Protein AF-A0A2W2LPQ2-F1 (afdb_monomer)

Nearest PDB structures (foldseek):
  3m20-assembly1_B-2  TM=4.500E-01  e=1.302E+00  Archaeoglobus fulgidus DSM 4304
  3m21-assembly1_F  TM=4.434E-01  e=2.385E+00  Helicobacter pylori 26695
  4gwr-assembly1_A  TM=4.351E-01  e=9.154E+00  Homo sapiens
  4wny-assembly1_A-2  TM=2.673E-01  e=4.998E+00  Burkholderia pseudomallei 1710b

Mean predicted aligned error: 16.64 Å

Structure (mmCIF, N/CA/C/O backbone):
data_AF-A0A2W2LPQ2-F1
#
_entry.id   AF-A0A2W2LPQ2-F1
#
loop_
_atom_site.group_PDB
_atom_site.id
_atom_site.type_symbol
_atom_site.label_atom_id
_atom_site.label_alt_id
_atom_site.label_comp_id
_atom_site.label_asym_id
_atom_site.label_entity_id
_atom_site.label_seq_id
_atom_site.pdbx_PDB_ins_code
_atom_site.Cartn_x
_atom_site.Cartn_y
_atom_site.Cartn_z
_atom_site.occupancy
_atom_site.B_iso_or_equiv
_atom_site.auth_seq_id
_atom_site.auth_comp_id
_atom_site.auth_asym_id
_atom_site.auth_atom_id
_atom_site.pdbx_PDB_model_num
ATOM 1 N N . MET A 1 1 ? -81.475 18.068 80.783 1.00 44.41 1 MET A N 1
ATOM 2 C CA . MET A 1 1 ? -81.611 17.436 79.451 1.00 44.41 1 MET A CA 1
ATOM 3 C C . MET A 1 1 ? -80.525 18.007 78.548 1.00 44.41 1 MET A C 1
ATOM 5 O O . MET A 1 1 ? -80.359 19.215 78.566 1.00 44.41 1 MET A O 1
ATOM 9 N N . LYS A 1 2 ? -79.849 17.147 77.772 1.00 40.25 2 LYS A N 1
ATOM 10 C CA . LYS A 1 2 ? -78.848 17.419 76.712 1.00 40.25 2 LYS A CA 1
ATOM 11 C C . LYS A 1 2 ? -77.386 17.713 77.108 1.00 40.25 2 LYS A C 1
ATOM 13 O O . LYS A 1 2 ? -76.983 18.809 77.462 1.00 40.25 2 LYS A O 1
ATOM 18 N N . THR A 1 3 ? -76.623 16.643 76.917 1.00 46.44 3 THR A N 1
ATOM 19 C CA . THR A 1 3 ? -75.190 16.455 76.660 1.00 46.44 3 THR A CA 1
ATOM 20 C C . THR A 1 3 ? -74.586 17.334 75.555 1.00 46.44 3 THR A C 1
ATOM 22 O O . THR A 1 3 ? -75.250 17.570 74.544 1.00 46.44 3 THR A O 1
ATOM 25 N N . ARG A 1 4 ? -73.264 17.567 75.617 1.00 50.34 4 ARG A N 1
ATOM 26 C CA . ARG A 1 4 ? -72.370 17.300 74.469 1.00 50.34 4 ARG A CA 1
ATOM 27 C C . ARG A 1 4 ? -70.922 17.003 74.921 1.00 50.34 4 ARG A C 1
ATOM 29 O O . ARG A 1 4 ? -70.368 17.808 75.663 1.00 50.34 4 ARG A O 1
ATOM 36 N N . PRO A 1 5 ? -70.317 15.881 74.489 1.00 57.66 5 PRO A N 1
ATOM 37 C CA . PRO A 1 5 ? -68.921 15.536 74.749 1.00 57.66 5 PRO A CA 1
ATOM 38 C C . PRO A 1 5 ? -68.015 15.805 73.531 1.00 57.66 5 PRO A C 1
ATOM 40 O O . PRO A 1 5 ? -68.491 15.868 72.398 1.00 57.66 5 PRO A O 1
ATOM 43 N N . GLY A 1 6 ? -66.703 15.838 73.783 1.00 42.56 6 GLY A N 1
ATOM 44 C CA . GLY A 1 6 ? -65.689 15.321 72.855 1.00 42.56 6 GLY A CA 1
ATOM 45 C C . GLY A 1 6 ? -64.887 16.351 72.058 1.00 42.56 6 GLY A C 1
ATOM 46 O O . GLY A 1 6 ? -65.299 16.767 70.979 1.00 42.56 6 GLY A O 1
ATOM 47 N N . SER A 1 7 ? -63.683 16.665 72.540 1.00 59.38 7 SER A N 1
ATOM 48 C CA . SER A 1 7 ? -62.592 17.186 71.705 1.00 59.38 7 SER A CA 1
ATOM 49 C C . SER A 1 7 ? -62.002 16.048 70.855 1.00 59.38 7 SER A C 1
ATOM 51 O O . SER A 1 7 ? -61.766 14.968 71.403 1.00 59.38 7 SER A O 1
ATOM 53 N N . PRO A 1 8 ? -61.724 16.244 69.555 1.00 62.31 8 PRO A N 1
ATOM 54 C CA . PRO A 1 8 ? -61.054 15.237 68.741 1.00 62.31 8 PRO A CA 1
ATOM 55 C C . PRO A 1 8 ? -59.523 15.267 68.944 1.00 62.31 8 PRO A C 1
ATOM 57 O O . PRO A 1 8 ? -58.941 16.344 69.110 1.00 62.31 8 PRO A O 1
ATOM 60 N N . PRO A 1 9 ? -58.838 14.109 68.910 1.00 57.00 9 PRO A N 1
ATOM 61 C CA . PRO A 1 9 ? -57.384 14.054 68.892 1.00 57.00 9 PRO A CA 1
ATOM 62 C C . PRO A 1 9 ? -56.842 14.474 67.521 1.00 57.00 9 PRO A C 1
ATOM 64 O O . PRO A 1 9 ? -57.433 14.201 66.476 1.00 57.00 9 PRO A O 1
ATOM 67 N N . HIS A 1 10 ? -55.693 15.146 67.543 1.00 55.59 10 HIS A N 1
ATOM 68 C CA . HIS A 1 10 ? -54.975 15.586 66.355 1.00 55.59 10 HIS A CA 1
ATOM 69 C C . HIS A 1 10 ? -54.602 14.378 65.490 1.00 55.59 10 HIS A C 1
ATOM 71 O O . HIS A 1 10 ? -53.857 13.493 65.915 1.00 55.59 10 HIS A O 1
ATOM 77 N N . GLY A 1 11 ? -55.125 14.355 64.264 1.00 49.72 11 GLY A N 1
ATOM 78 C CA . GLY A 1 11 ? -54.734 13.402 63.239 1.00 49.72 11 GLY A CA 1
ATOM 79 C C . GLY A 1 11 ? -53.257 13.580 62.917 1.00 49.72 11 GLY A C 1
ATOM 80 O O . GLY A 1 11 ? -52.850 14.575 62.320 1.00 49.72 11 GLY A O 1
ATOM 81 N N . LYS A 1 12 ? -52.448 12.606 63.329 1.00 55.16 12 LYS A N 1
ATOM 82 C CA . LYS A 1 12 ? -51.074 12.437 62.869 1.00 55.16 12 LYS A CA 1
ATOM 83 C C . LYS A 1 12 ? -51.129 12.279 61.348 1.00 55.16 12 LYS A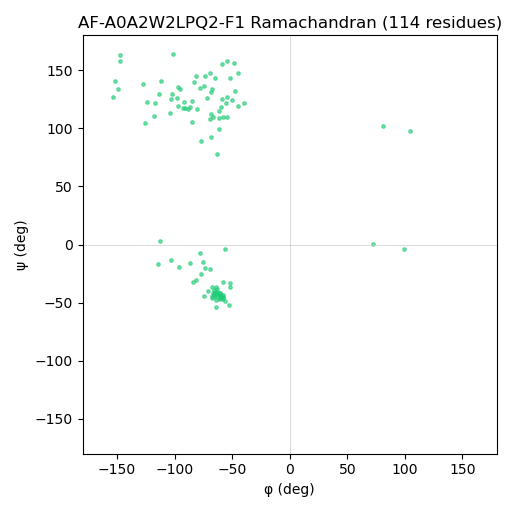 C 1
ATOM 85 O O . LYS A 1 12 ? -51.649 11.278 60.858 1.00 55.16 12 LYS A O 1
ATOM 90 N N . GLY A 1 13 ? -50.655 13.288 60.618 1.00 50.44 13 GLY A N 1
ATOM 91 C CA . GLY A 1 13 ? -50.547 13.229 59.162 1.00 50.44 13 GLY A CA 1
ATOM 92 C C . GLY A 1 13 ? -49.801 11.957 58.737 1.00 50.44 13 GLY A C 1
ATOM 93 O O . GLY A 1 13 ? -48.888 11.525 59.453 1.00 50.44 13 GLY A O 1
ATOM 94 N N . PRO A 1 14 ? -50.195 11.316 57.624 1.00 53.94 14 PRO A N 1
ATOM 95 C CA . PRO A 1 14 ? -49.542 10.100 57.170 1.00 53.94 14 PRO A CA 1
ATOM 96 C C . PRO A 1 14 ? -48.060 10.404 56.937 1.00 53.94 14 PRO A C 1
ATOM 98 O O . PRO A 1 14 ? -47.713 11.355 56.235 1.00 53.94 14 PRO A O 1
ATOM 101 N N . GLY A 1 15 ? -47.189 9.621 57.580 1.00 56.38 15 GLY A N 1
ATOM 102 C CA . GLY A 1 15 ? -45.746 9.716 57.387 1.00 56.38 15 GLY A CA 1
ATOM 103 C C . GLY A 1 15 ? -45.377 9.585 55.905 1.00 56.38 15 GLY A C 1
ATOM 104 O O . GLY A 1 15 ? -46.169 9.045 55.123 1.00 56.38 15 GLY A O 1
ATOM 105 N N . PRO A 1 16 ? -44.197 10.083 55.496 1.00 53.00 16 PRO A N 1
ATOM 106 C CA . PRO A 1 16 ? -43.765 10.021 54.108 1.00 53.00 16 PRO A CA 1
ATOM 107 C C . PRO A 1 16 ? -43.907 8.590 53.587 1.00 53.00 16 PRO A C 1
ATOM 109 O O . PRO A 1 16 ? -43.417 7.634 54.187 1.00 53.00 16 PRO A O 1
ATOM 112 N N . SER A 1 17 ? -44.658 8.476 52.490 1.00 55.19 17 SER A N 1
ATOM 113 C CA . SER A 1 17 ? -45.001 7.235 51.803 1.00 55.19 17 SER A CA 1
ATOM 114 C C . SER A 1 17 ? -43.818 6.267 51.761 1.00 55.19 17 SER A C 1
ATOM 116 O O . SER A 1 17 ? -42.786 6.560 51.156 1.00 55.19 17 SER A O 1
ATOM 118 N N . ALA A 1 18 ? -44.013 5.071 52.318 1.00 53.72 18 ALA A N 1
ATOM 119 C CA . ALA A 1 18 ? -43.049 3.967 52.356 1.00 53.72 18 ALA A CA 1
ATOM 120 C C . ALA A 1 18 ? -42.522 3.518 50.969 1.00 53.72 18 ALA A C 1
ATOM 122 O O . ALA A 1 18 ? -41.620 2.693 50.886 1.00 53.72 18 ALA A O 1
ATOM 123 N N . ARG A 1 19 ? -43.032 4.090 49.868 1.00 52.50 19 ARG A N 1
ATOM 124 C CA . ARG A 1 19 ? -42.510 3.912 48.503 1.00 52.50 19 ARG A CA 1
ATOM 125 C C . ARG A 1 19 ? -41.195 4.654 48.224 1.00 52.50 19 ARG A C 1
ATOM 127 O O . ARG A 1 19 ? -40.501 4.278 47.287 1.00 52.50 19 ARG A O 1
ATOM 134 N N . ALA A 1 20 ? -40.837 5.679 49.002 1.00 50.28 20 ALA A N 1
ATOM 135 C CA . ALA A 1 20 ? -39.589 6.429 48.805 1.00 50.28 20 ALA A CA 1
ATOM 136 C C . ALA A 1 20 ? -38.371 5.807 49.518 1.00 50.28 20 ALA A C 1
ATOM 138 O O . ALA A 1 20 ? -37.239 6.144 49.183 1.00 50.28 20 ALA A O 1
ATOM 139 N N . ALA A 1 21 ? -38.586 4.892 50.470 1.00 57.00 21 ALA A N 1
ATOM 140 C CA . ALA A 1 21 ? -37.537 4.370 51.353 1.00 57.00 21 ALA A CA 1
ATOM 141 C C . ALA A 1 21 ? -36.620 3.306 50.712 1.00 57.00 21 ALA A C 1
ATOM 143 O O . ALA A 1 21 ? -35.640 2.906 51.329 1.00 57.00 21 ALA A O 1
ATOM 144 N N . GLY A 1 22 ? -36.925 2.848 49.492 1.00 61.66 22 GLY A N 1
ATOM 145 C CA . GLY A 1 22 ? -36.134 1.841 48.767 1.00 61.66 22 GLY A CA 1
ATOM 146 C C . GLY A 1 22 ? -35.418 2.360 47.517 1.00 61.66 22 GLY A C 1
ATOM 147 O O . GLY A 1 22 ? -34.830 1.566 46.789 1.00 61.66 22 GLY A O 1
ATOM 148 N N . LEU A 1 23 ? -35.502 3.662 47.224 1.00 62.53 23 LEU A N 1
ATOM 149 C CA . LEU A 1 23 ? -34.859 4.253 46.049 1.00 62.53 23 LEU A CA 1
ATOM 150 C C . LEU A 1 23 ? -33.494 4.838 46.434 1.00 62.53 23 LEU A C 1
ATOM 152 O O . LEU A 1 23 ? -33.427 5.570 47.425 1.00 62.53 23 LEU A O 1
ATOM 156 N N . PRO A 1 24 ? -32.432 4.583 45.646 1.00 73.06 24 PRO A N 1
ATOM 157 C CA . PRO A 1 24 ? -31.119 5.149 45.918 1.00 73.06 24 PRO A CA 1
ATOM 158 C C . PRO A 1 24 ? -31.167 6.693 45.935 1.00 73.06 24 PRO A C 1
ATOM 160 O O . PRO A 1 24 ? -32.075 7.301 45.341 1.00 73.06 24 PRO A O 1
ATOM 163 N N . PRO A 1 25 ? -30.226 7.358 46.630 1.00 78.75 25 PRO A N 1
ATOM 164 C CA . PRO A 1 25 ? -30.104 8.812 46.661 1.00 78.75 25 PRO A CA 1
ATOM 165 C C . PRO A 1 25 ? -30.229 9.440 45.262 1.00 78.75 25 PRO A C 1
ATOM 167 O O . PRO A 1 25 ? -29.828 8.825 44.276 1.00 78.75 25 PRO A O 1
ATOM 170 N N . PRO A 1 26 ? -30.779 10.661 45.118 1.00 73.31 26 PRO A N 1
ATOM 171 C CA . PRO A 1 26 ? -30.908 11.324 43.814 1.00 73.31 26 PRO A CA 1
ATOM 172 C C . PRO A 1 26 ? -29.596 11.391 43.021 1.00 73.31 26 PRO A C 1
ATOM 174 O O . PRO A 1 26 ? -29.626 11.269 41.804 1.00 73.31 26 PRO A O 1
ATOM 177 N N . ALA A 1 27 ? -28.461 11.514 43.718 1.00 73.62 27 ALA A N 1
ATOM 178 C CA . ALA A 1 27 ? -27.124 11.526 43.124 1.00 73.62 27 ALA A CA 1
ATOM 179 C C . ALA A 1 27 ? -26.686 10.169 42.537 1.00 73.62 27 ALA A C 1
ATOM 181 O O . ALA A 1 27 ? -25.805 10.120 41.688 1.00 73.62 27 ALA A O 1
ATOM 182 N N . GLU A 1 28 ? -27.304 9.073 42.975 1.00 71.56 28 GLU A N 1
ATOM 183 C CA . GLU A 1 28 ? -26.997 7.703 42.544 1.00 71.56 28 GLU A CA 1
ATOM 184 C C . GLU A 1 28 ? -28.031 7.168 41.541 1.00 71.56 28 GLU A C 1
ATOM 186 O O . GLU A 1 28 ? -27.803 6.170 40.855 1.00 71.56 28 GLU A O 1
ATOM 191 N N . ARG A 1 29 ? -29.175 7.847 41.400 1.00 75.62 29 ARG A N 1
ATOM 192 C CA . ARG A 1 29 ? -30.174 7.517 40.380 1.00 75.62 29 ARG A CA 1
ATOM 193 C C . ARG A 1 29 ? -29.619 7.845 38.995 1.00 75.62 29 ARG A C 1
ATOM 195 O O . ARG A 1 29 ? -29.435 9.004 38.649 1.00 75.62 29 ARG A O 1
ATOM 202 N N . GLY A 1 30 ? -29.385 6.803 38.200 1.00 75.88 30 GLY A N 1
ATOM 203 C CA . GLY A 1 30 ? -28.806 6.906 36.855 1.00 75.88 30 GLY A CA 1
ATOM 204 C C . GLY A 1 30 ? -27.307 6.600 36.794 1.00 75.88 30 GLY A C 1
ATOM 205 O O . GLY A 1 30 ? -26.755 6.519 35.695 1.00 75.88 30 GLY A O 1
ATOM 206 N N . ALA A 1 31 ? -26.654 6.358 37.937 1.00 76.25 31 ALA A N 1
ATOM 207 C CA . ALA A 1 31 ? -25.282 5.870 37.958 1.00 76.25 31 ALA A CA 1
ATOM 208 C C . ALA A 1 31 ? -25.236 4.449 37.374 1.00 76.25 31 ALA A C 1
ATOM 210 O O . ALA A 1 31 ? -25.737 3.493 37.964 1.00 76.25 31 ALA A O 1
ATOM 211 N N . THR A 1 32 ? -24.653 4.313 36.182 1.00 78.25 32 THR A N 1
ATOM 212 C CA . THR A 1 32 ? -24.469 3.016 35.525 1.00 78.25 32 THR A CA 1
ATOM 213 C C . THR A 1 32 ? -23.011 2.609 35.657 1.00 78.25 32 THR A C 1
ATOM 215 O O . THR A 1 32 ? -22.130 3.240 35.078 1.00 78.25 32 THR A O 1
ATOM 218 N N . VAL A 1 33 ? -22.748 1.548 36.419 1.00 84.44 33 VAL A N 1
ATOM 219 C CA . VAL A 1 33 ? -21.408 0.961 36.512 1.00 84.44 33 VAL A CA 1
ATOM 220 C C . VAL A 1 33 ? -21.192 0.075 35.292 1.00 84.44 33 VAL A C 1
ATOM 222 O O . VAL A 1 33 ? -21.899 -0.915 35.100 1.00 84.44 33 VAL A O 1
ATOM 225 N N . ILE A 1 34 ? -20.222 0.439 34.454 1.00 90.31 34 ILE A N 1
ATOM 226 C CA . ILE A 1 34 ? -19.834 -0.354 33.287 1.00 90.31 34 ILE A CA 1
ATOM 227 C C . ILE A 1 34 ? -18.801 -1.387 33.747 1.00 90.31 34 ILE A C 1
ATOM 229 O O . ILE A 1 34 ? -17.726 -0.996 34.193 1.00 90.31 34 ILE A O 1
ATOM 233 N N . PRO A 1 35 ? -19.077 -2.697 33.635 1.00 93.81 35 PRO A N 1
ATOM 234 C CA . PRO A 1 35 ? -18.097 -3.715 33.996 1.00 93.81 35 PRO A CA 1
ATOM 235 C C . PRO A 1 35 ? -16.865 -3.663 33.078 1.00 93.81 35 PRO A C 1
ATOM 237 O O . PRO A 1 35 ? -17.024 -3.528 31.863 1.00 93.81 35 PRO A O 1
ATOM 240 N N . ASP A 1 36 ? -15.665 -3.905 33.611 1.00 94.50 36 ASP A N 1
ATOM 241 C CA . ASP A 1 36 ? -14.396 -3.871 32.855 1.00 94.50 36 ASP A CA 1
ATOM 242 C C . ASP A 1 36 ? -14.417 -4.721 31.580 1.00 94.50 36 ASP A C 1
ATOM 244 O O . ASP A 1 36 ? -13.912 -4.318 30.533 1.00 94.50 36 ASP A O 1
ATOM 248 N N . ARG A 1 37 ? -15.087 -5.879 31.615 1.00 95.50 37 ARG A N 1
ATOM 249 C CA . ARG A 1 37 ? -15.263 -6.746 30.435 1.00 95.50 37 ARG A CA 1
ATOM 250 C C . ARG A 1 37 ? -15.948 -6.037 29.261 1.00 95.50 37 ARG A C 1
ATOM 252 O O . ARG A 1 37 ? -15.684 -6.366 28.109 1.00 95.50 37 ARG A O 1
ATOM 259 N N . VAL A 1 38 ? -16.856 -5.099 29.534 1.00 97.38 38 VAL A N 1
ATOM 260 C CA . VAL A 1 38 ? -17.567 -4.332 28.503 1.00 97.38 38 VAL A CA 1
ATOM 261 C C . VAL A 1 38 ? -16.624 -3.302 27.900 1.00 97.38 38 VAL A C 1
ATOM 263 O O . VAL A 1 38 ? -16.534 -3.220 26.678 1.00 97.38 38 VAL A O 1
ATOM 266 N N . VAL A 1 39 ? -15.856 -2.603 28.739 1.00 95.81 39 VAL A N 1
ATOM 267 C CA . VAL A 1 39 ? -14.810 -1.673 28.293 1.00 95.81 39 VAL A CA 1
ATOM 268 C C . VAL A 1 39 ? -13.787 -2.406 27.424 1.00 95.81 39 VAL A C 1
ATOM 270 O O . VAL A 1 39 ? -13.501 -1.965 26.314 1.00 95.81 39 VAL A O 1
ATOM 273 N N . ALA A 1 40 ? -13.327 -3.582 27.855 1.00 96.81 40 ALA A N 1
ATOM 274 C CA . ALA A 1 40 ? -12.406 -4.420 27.092 1.00 96.81 40 ALA A CA 1
ATOM 275 C C . ALA A 1 40 ? -12.988 -4.858 25.734 1.00 96.81 40 ALA A C 1
ATOM 277 O O . ALA A 1 40 ? -12.293 -4.813 24.719 1.00 96.81 40 ALA A O 1
ATOM 278 N N . ARG A 1 41 ? -14.273 -5.241 25.673 1.00 96.75 41 ARG A N 1
ATOM 279 C CA . ARG A 1 41 ? -14.936 -5.611 24.407 1.00 96.75 41 ARG A CA 1
ATOM 280 C C . ARG A 1 41 ? -15.086 -4.423 23.462 1.00 96.75 41 ARG A C 1
ATOM 282 O O . ARG A 1 41 ? -14.844 -4.585 22.268 1.00 96.75 41 ARG A O 1
ATOM 289 N N . ILE A 1 42 ? -15.456 -3.252 23.978 1.00 95.44 42 ILE A N 1
ATOM 290 C CA . ILE A 1 42 ? -15.568 -2.022 23.183 1.00 95.44 42 ILE A CA 1
ATOM 291 C C . ILE A 1 42 ? -14.190 -1.605 22.669 1.00 95.44 42 ILE A C 1
ATOM 293 O O . ILE A 1 42 ? -14.054 -1.332 21.480 1.00 95.44 42 ILE A O 1
ATOM 297 N N . ALA A 1 43 ? -13.160 -1.637 23.517 1.00 95.25 43 ALA A N 1
ATOM 298 C CA . ALA A 1 43 ? -11.785 -1.352 23.120 1.00 95.25 43 ALA A CA 1
ATOM 299 C C . ALA A 1 43 ? -11.305 -2.312 22.019 1.00 95.25 43 ALA A C 1
ATOM 301 O O . ALA A 1 43 ? -10.796 -1.872 20.989 1.00 95.25 43 ALA A O 1
ATOM 302 N N . ALA A 1 44 ? -11.545 -3.618 22.178 1.00 94.81 44 ALA A N 1
ATOM 303 C CA . ALA A 1 44 ? -11.202 -4.615 21.167 1.00 94.81 44 ALA A CA 1
ATOM 304 C C . ALA A 1 44 ? -11.967 -4.404 19.848 1.00 94.81 44 ALA A C 1
ATOM 306 O O . ALA A 1 44 ? -11.403 -4.584 18.769 1.00 94.81 44 ALA A O 1
ATOM 307 N N . GLN A 1 45 ? -13.244 -4.020 19.912 1.00 91.56 45 GLN A N 1
ATOM 308 C CA . GLN A 1 45 ? -14.039 -3.714 18.723 1.00 91.56 45 GLN A CA 1
ATOM 309 C C . GLN A 1 45 ? -13.539 -2.446 18.020 1.00 91.56 45 GLN A C 1
ATOM 311 O O . GLN A 1 45 ? -13.379 -2.447 16.802 1.00 91.56 45 GLN A O 1
ATOM 316 N N . ALA A 1 46 ? -13.241 -1.388 18.776 1.00 88.12 46 ALA A N 1
ATOM 317 C CA . ALA A 1 46 ? -12.686 -0.147 18.250 1.00 88.12 46 ALA A CA 1
ATOM 318 C C . ALA A 1 46 ? -11.334 -0.387 17.561 1.00 88.12 46 ALA A C 1
ATOM 320 O O . ALA A 1 46 ? -11.133 0.068 16.435 1.00 88.12 46 ALA A O 1
ATOM 321 N N . ALA A 1 47 ? -10.450 -1.179 18.179 1.00 86.06 47 ALA A N 1
ATOM 322 C CA . ALA A 1 47 ? -9.170 -1.564 17.591 1.00 86.06 47 ALA A CA 1
ATOM 323 C C . ALA A 1 47 ? -9.344 -2.280 16.238 1.00 86.06 47 ALA A C 1
ATOM 325 O O . ALA A 1 47 ? -8.665 -1.935 15.273 1.00 86.06 47 ALA A O 1
ATOM 326 N N . ARG A 1 48 ? -10.300 -3.216 16.119 1.00 79.56 48 ARG A N 1
ATOM 327 C CA . ARG A 1 48 ? -10.594 -3.905 14.844 1.00 79.56 48 ARG A CA 1
ATOM 328 C C . ARG A 1 48 ? -11.100 -2.956 13.755 1.00 79.56 48 ARG A C 1
ATOM 330 O O . ARG A 1 48 ? -10.686 -3.082 12.603 1.00 79.56 48 ARG A O 1
ATOM 337 N N . THR A 1 49 ? -11.966 -2.002 14.094 1.00 71.88 49 THR A N 1
ATOM 338 C CA . THR A 1 49 ? -12.489 -1.014 13.131 1.00 71.88 49 THR A CA 1
ATOM 339 C C . THR A 1 49 ? -11.398 -0.054 12.647 1.00 71.88 49 THR A C 1
ATOM 341 O O . THR A 1 49 ? -11.362 0.314 11.476 1.00 71.88 49 THR A O 1
ATOM 344 N N . VAL A 1 50 ? -10.468 0.337 13.523 1.00 71.50 50 VAL A N 1
ATOM 345 C CA . VAL A 1 50 ? -9.312 1.163 13.135 1.00 71.50 50 VAL A CA 1
ATOM 346 C C . VAL A 1 50 ? -8.325 0.358 12.285 1.00 71.50 50 VAL A C 1
ATOM 348 O O . VAL A 1 50 ? -7.832 0.867 11.283 1.00 71.50 50 VAL A 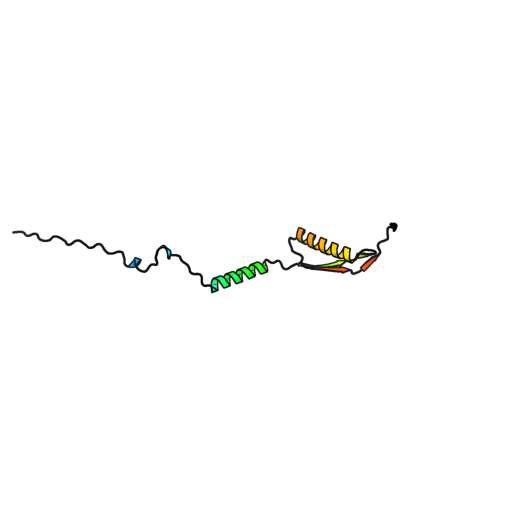O 1
ATOM 351 N N . GLN A 1 51 ? -8.094 -0.914 12.619 1.00 65.94 51 GLN A N 1
ATOM 352 C CA . GLN A 1 51 ? -7.228 -1.799 11.839 1.00 65.94 51 GLN A CA 1
ATOM 353 C C . GLN A 1 51 ? -7.769 -2.054 10.425 1.00 65.94 51 GLN A C 1
ATOM 355 O O . GLN A 1 51 ? -6.989 -2.117 9.487 1.00 65.94 51 GLN A O 1
ATOM 360 N N . SER A 1 52 ? -9.089 -2.161 10.254 1.00 59.44 52 SER A N 1
ATOM 361 C CA . SER A 1 52 ? -9.725 -2.321 8.933 1.00 59.44 52 SER A CA 1
ATOM 362 C C . SER A 1 52 ? -9.792 -1.016 8.131 1.00 59.44 52 SER A C 1
ATOM 364 O O . SER A 1 52 ? -9.788 -1.051 6.905 1.00 59.44 52 SER A O 1
ATOM 366 N N . ARG A 1 53 ? -9.794 0.144 8.803 1.00 60.00 53 ARG A N 1
ATOM 367 C CA . ARG A 1 53 ? -9.586 1.457 8.166 1.00 60.00 53 ARG A CA 1
ATOM 368 C C . ARG A 1 53 ? -8.134 1.735 7.796 1.00 60.00 53 ARG A C 1
ATOM 370 O O . ARG A 1 53 ? -7.886 2.659 7.023 1.00 60.00 53 ARG A O 1
ATOM 377 N N . ARG A 1 54 ? -7.178 0.968 8.326 1.00 61.97 54 ARG A N 1
ATOM 378 C CA . ARG A 1 54 ? -5.814 0.964 7.805 1.00 61.97 54 ARG A CA 1
ATOM 379 C C . ARG A 1 54 ? -5.897 0.320 6.428 1.00 61.97 54 ARG A C 1
ATOM 381 O O . ARG A 1 54 ? -5.919 -0.897 6.314 1.00 61.97 54 ARG A O 1
ATOM 388 N N . THR A 1 55 ? -6.068 1.169 5.416 1.00 66.88 55 THR A N 1
ATOM 389 C CA . THR A 1 55 ? -6.157 0.793 4.003 1.00 66.88 55 THR A CA 1
ATOM 390 C C . THR A 1 55 ? -5.047 -0.212 3.743 1.00 66.88 55 THR A C 1
ATOM 392 O O . THR A 1 55 ? -3.886 0.123 3.993 1.00 66.88 55 THR A O 1
ATOM 395 N N . ASP A 1 56 ? -5.386 -1.431 3.324 1.00 74.44 56 ASP A N 1
ATOM 396 C CA . ASP A 1 56 ? -4.362 -2.400 2.942 1.00 74.44 56 ASP A CA 1
ATOM 397 C C . ASP A 1 56 ? -3.498 -1.734 1.861 1.00 74.44 56 ASP A C 1
ATOM 399 O O . ASP A 1 56 ? -4.064 -1.234 0.880 1.00 74.44 56 ASP A O 1
ATOM 403 N N . PRO A 1 57 ? -2.175 -1.593 2.066 1.00 77.75 57 PRO A N 1
ATOM 404 C CA . PRO A 1 57 ? -1.326 -0.964 1.076 1.00 77.75 57 PRO A CA 1
ATOM 405 C C . PRO A 1 57 ? -1.489 -1.658 -0.273 1.00 77.75 57 PRO A C 1
ATOM 407 O O . PRO A 1 57 ? -1.323 -2.873 -0.400 1.00 77.75 57 PRO A O 1
ATOM 410 N N . VAL A 1 58 ? -1.777 -0.865 -1.300 1.00 89.56 58 VAL A N 1
ATOM 411 C CA . VAL A 1 58 ? -1.876 -1.379 -2.662 1.00 89.56 58 VAL A CA 1
ATOM 412 C C . VAL A 1 58 ? -0.483 -1.809 -3.113 1.00 89.56 58 VAL A C 1
ATOM 414 O O . VAL A 1 58 ? 0.486 -1.060 -2.964 1.00 89.56 58 VAL A O 1
ATOM 417 N N . ARG A 1 59 ? -0.390 -3.022 -3.663 1.00 92.06 59 ARG A N 1
ATOM 418 C CA . ARG A 1 59 ? 0.821 -3.549 -4.301 1.00 92.06 59 ARG A CA 1
ATOM 419 C C . ARG A 1 59 ? 0.711 -3.364 -5.808 1.00 92.06 59 ARG A C 1
ATOM 421 O O . ARG A 1 59 ? -0.268 -3.806 -6.408 1.00 92.06 59 ARG A O 1
ATOM 428 N N . LEU A 1 60 ? 1.705 -2.722 -6.414 1.00 93.69 60 LEU A N 1
ATOM 429 C CA . LEU A 1 60 ? 1.749 -2.459 -7.851 1.00 93.69 60 LEU A CA 1
ATOM 430 C C . LEU A 1 60 ? 2.885 -3.244 -8.502 1.00 93.69 60 LEU A C 1
ATOM 432 O O . LEU A 1 60 ? 4.028 -3.168 -8.062 1.00 93.69 60 LEU A O 1
ATOM 436 N N . HIS A 1 61 ? 2.573 -3.958 -9.582 1.00 95.69 61 HIS A N 1
ATOM 437 C CA . HIS A 1 61 ? 3.555 -4.655 -10.405 1.00 95.69 61 HIS A CA 1
ATOM 438 C C . HIS A 1 61 ? 3.554 -4.067 -11.815 1.00 95.69 61 HIS A C 1
ATOM 440 O O . HIS A 1 61 ? 2.522 -4.058 -12.486 1.00 95.69 61 HIS A O 1
ATOM 446 N N . LEU A 1 62 ? 4.705 -3.564 -12.261 1.00 94.19 62 LEU A N 1
ATOM 447 C CA . LEU A 1 62 ? 4.856 -2.889 -13.549 1.00 94.19 62 LEU A CA 1
ATOM 448 C C . LEU A 1 62 ? 5.942 -3.578 -14.367 1.00 94.19 62 LEU A C 1
ATOM 450 O O . LEU A 1 62 ? 7.098 -3.645 -13.949 1.00 94.19 62 LEU A O 1
ATOM 454 N N . THR A 1 63 ? 5.587 -4.039 -15.563 1.00 96.31 63 THR A N 1
ATOM 455 C CA . THR A 1 63 ? 6.541 -4.599 -16.524 1.00 96.31 63 THR A CA 1
ATOM 456 C C . THR A 1 63 ? 6.822 -3.581 -17.624 1.00 96.31 63 THR A C 1
ATOM 458 O O . THR A 1 63 ? 5.892 -3.108 -18.275 1.00 96.31 63 THR A O 1
ATOM 461 N N . MET A 1 64 ? 8.090 -3.243 -17.854 1.00 93.00 64 MET A N 1
ATOM 462 C CA . MET A 1 64 ? 8.462 -2.201 -18.815 1.00 93.00 64 MET A CA 1
ATOM 463 C C . MET A 1 64 ? 9.791 -2.462 -19.520 1.00 93.00 64 MET A C 1
ATOM 465 O O . MET A 1 64 ? 10.610 -3.267 -19.077 1.00 93.00 64 MET A O 1
ATOM 469 N N . ASP A 1 65 ? 9.986 -1.749 -20.625 1.00 93.06 65 ASP A N 1
ATOM 470 C CA . ASP A 1 65 ? 11.262 -1.650 -21.324 1.00 93.06 65 ASP A CA 1
ATOM 471 C C . ASP A 1 65 ? 11.974 -0.375 -20.882 1.00 93.06 65 ASP A C 1
ATOM 473 O O . ASP A 1 65 ? 11.345 0.682 -20.813 1.00 93.06 65 ASP A O 1
ATOM 477 N N . LEU A 1 66 ? 13.276 -0.460 -20.607 1.00 90.62 66 LEU A N 1
ATOM 478 C CA . LEU A 1 66 ? 14.080 0.707 -20.239 1.00 90.62 66 LEU A CA 1
ATOM 479 C C . LEU A 1 66 ? 15.097 1.046 -21.330 1.00 90.62 66 LEU A C 1
ATOM 481 O O . LEU A 1 66 ? 15.698 0.141 -21.905 1.00 90.62 66 LEU A O 1
ATOM 485 N N . PRO A 1 67 ? 15.328 2.334 -21.623 1.00 89.19 67 PRO A N 1
ATOM 486 C CA . PRO A 1 67 ? 16.356 2.740 -22.568 1.00 89.19 67 PRO A CA 1
ATOM 487 C C . PRO A 1 67 ? 17.771 2.483 -22.019 1.00 89.19 67 PRO A C 1
ATOM 489 O O . PRO A 1 67 ? 18.013 2.615 -20.824 1.00 89.19 67 PRO A O 1
ATOM 492 N N . TYR A 1 68 ? 18.726 2.174 -22.897 1.00 79.62 68 TYR A N 1
ATOM 493 C CA . TYR A 1 68 ? 20.153 2.042 -22.592 1.00 79.62 68 TYR A CA 1
ATOM 494 C C . TYR A 1 68 ? 20.996 2.906 -23.552 1.00 79.62 68 TYR A C 1
ATOM 496 O O . TYR A 1 68 ? 20.715 2.897 -24.754 1.00 79.62 68 TYR A O 1
ATOM 504 N N . PRO A 1 69 ? 22.042 3.610 -23.079 1.00 88.88 69 PRO A N 1
ATOM 505 C CA . PRO A 1 69 ? 22.513 3.656 -21.694 1.00 88.88 69 PRO A CA 1
ATOM 506 C C . PRO A 1 69 ? 21.646 4.561 -20.803 1.00 88.88 69 PRO A C 1
ATOM 508 O O . PRO A 1 69 ? 21.306 5.681 -21.173 1.00 88.88 69 PRO A O 1
ATOM 511 N N . THR A 1 70 ? 21.300 4.074 -19.611 1.00 87.56 70 THR A N 1
ATOM 512 C CA . THR A 1 70 ? 20.680 4.860 -18.535 1.00 87.56 70 THR A CA 1
ATOM 513 C C . THR A 1 70 ? 21.139 4.329 -17.179 1.00 87.56 70 THR A C 1
ATOM 515 O O . THR A 1 70 ? 21.559 3.174 -17.081 1.00 87.56 70 THR A O 1
ATOM 518 N N . ASP A 1 71 ? 21.051 5.156 -16.141 1.00 91.56 71 ASP A N 1
ATOM 519 C CA . ASP A 1 71 ? 21.261 4.730 -14.757 1.00 91.56 71 ASP A CA 1
ATOM 520 C C . ASP A 1 71 ? 20.008 3.978 -14.280 1.00 91.56 71 ASP A C 1
ATOM 522 O O . ASP A 1 71 ? 19.035 4.573 -13.815 1.00 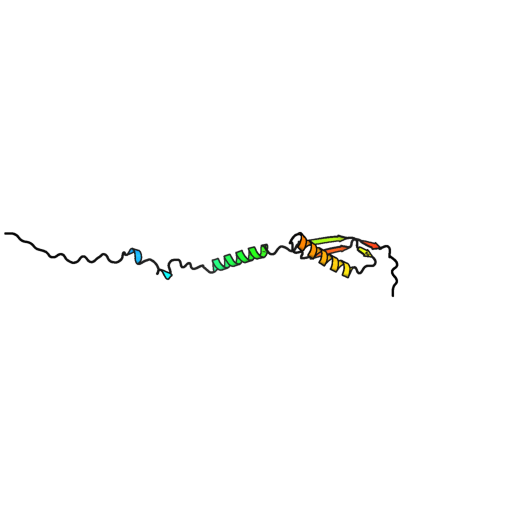91.56 71 ASP A O 1
ATOM 526 N N . ILE A 1 72 ? 19.996 2.659 -14.504 1.00 89.75 72 ILE A N 1
ATOM 527 C CA . ILE A 1 72 ? 18.837 1.798 -14.231 1.00 89.75 72 ILE A CA 1
ATOM 528 C C . ILE A 1 72 ? 18.386 1.908 -12.763 1.00 89.75 72 ILE A C 1
ATOM 530 O O . ILE A 1 72 ? 17.190 2.127 -12.562 1.00 89.75 72 ILE A O 1
ATOM 534 N N . PRO A 1 73 ? 19.271 1.804 -11.747 1.00 90.81 73 PRO A N 1
ATOM 535 C CA . PRO A 1 73 ? 18.884 2.017 -10.353 1.00 90.81 73 PRO A CA 1
ATOM 536 C C . PRO A 1 73 ? 18.169 3.352 -10.129 1.00 90.81 73 PRO A C 1
ATOM 538 O O . PRO A 1 73 ? 17.049 3.367 -9.619 1.00 90.81 73 PRO A O 1
ATOM 541 N N . HIS A 1 74 ? 18.760 4.458 -10.589 1.00 94.25 74 HIS A N 1
ATOM 542 C CA . HIS A 1 74 ? 18.200 5.790 -10.370 1.00 94.25 74 HIS A CA 1
ATOM 543 C C . HIS A 1 74 ? 16.850 5.987 -11.076 1.00 94.25 74 HIS A C 1
ATOM 545 O O . HIS A 1 74 ? 15.912 6.564 -10.521 1.00 94.25 74 HIS A O 1
ATOM 551 N N . VAL A 1 75 ? 16.720 5.485 -12.308 1.00 93.75 75 VAL A N 1
ATOM 552 C CA . VAL A 1 75 ? 15.465 5.546 -13.065 1.00 93.75 75 VAL A CA 1
ATOM 553 C C . VAL A 1 75 ? 14.380 4.708 -12.397 1.00 93.75 75 VAL A C 1
ATOM 555 O O . VAL A 1 75 ? 13.254 5.184 -12.274 1.00 93.75 75 VAL A O 1
ATOM 558 N N . CYS A 1 76 ? 14.700 3.498 -11.938 1.00 92.81 76 CYS A N 1
ATOM 559 C CA . CYS A 1 76 ? 13.755 2.647 -11.222 1.00 92.81 76 CYS A CA 1
ATOM 560 C C . CYS A 1 76 ? 13.267 3.309 -9.928 1.00 92.81 76 CYS A C 1
ATOM 562 O O . CYS A 1 76 ? 12.060 3.369 -9.707 1.00 92.81 76 CYS A O 1
ATOM 564 N N . GLU A 1 77 ? 14.165 3.862 -9.109 1.00 93.88 77 GLU A N 1
ATOM 565 C CA . GLU A 1 77 ? 13.797 4.584 -7.882 1.00 93.88 77 GLU A CA 1
ATOM 566 C C . GLU A 1 77 ? 12.885 5.780 -8.171 1.00 93.88 77 GLU A C 1
ATOM 568 O O . GLU A 1 77 ? 11.869 5.977 -7.496 1.00 93.88 77 GLU A O 1
ATOM 573 N N . ARG A 1 78 ? 13.212 6.560 -9.209 1.00 95.44 78 ARG A N 1
ATOM 574 C CA . ARG A 1 78 ? 12.379 7.682 -9.647 1.00 95.44 78 ARG A CA 1
ATOM 575 C C . ARG A 1 78 ? 10.990 7.208 -10.074 1.00 95.44 78 ARG A C 1
ATOM 577 O O . ARG A 1 78 ? 10.000 7.774 -9.633 1.00 95.44 78 ARG A O 1
ATOM 584 N N . ILE A 1 79 ? 10.907 6.140 -10.869 1.00 94.81 79 ILE A N 1
ATOM 585 C CA . ILE A 1 79 ? 9.627 5.574 -11.317 1.00 94.81 79 ILE A CA 1
ATOM 586 C C . ILE A 1 79 ? 8.803 5.051 -10.132 1.00 94.81 79 ILE A C 1
ATOM 588 O O . ILE A 1 79 ? 7.601 5.301 -10.085 1.00 94.81 79 ILE A O 1
ATOM 592 N N . GLN A 1 80 ? 9.415 4.351 -9.168 1.00 94.06 80 GLN A N 1
ATOM 593 C CA . 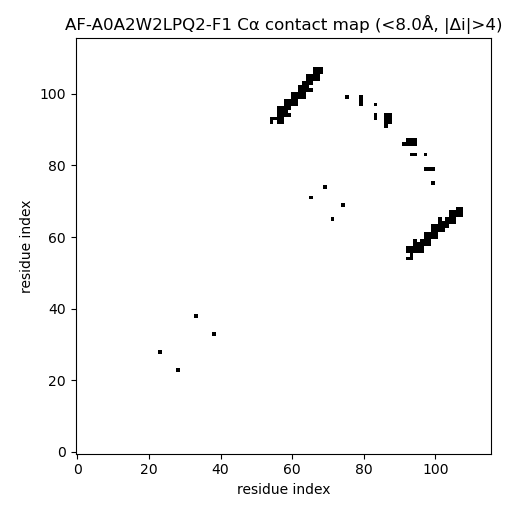GLN A 1 80 ? 8.706 3.866 -7.974 1.00 94.06 80 GLN A CA 1
ATOM 594 C C . GLN A 1 80 ? 8.071 5.021 -7.199 1.00 94.06 80 GLN A C 1
ATOM 596 O O . GLN A 1 80 ? 6.902 4.936 -6.824 1.00 94.06 80 GLN A O 1
ATOM 601 N N . ARG A 1 81 ? 8.824 6.111 -7.005 1.00 94.56 81 ARG A N 1
ATOM 602 C CA . ARG A 1 81 ? 8.349 7.315 -6.318 1.00 94.56 81 ARG A CA 1
ATOM 603 C C . ARG A 1 81 ? 7.217 7.994 -7.080 1.00 94.56 81 ARG A C 1
ATOM 605 O O . ARG A 1 81 ? 6.149 8.197 -6.508 1.00 94.56 81 ARG A O 1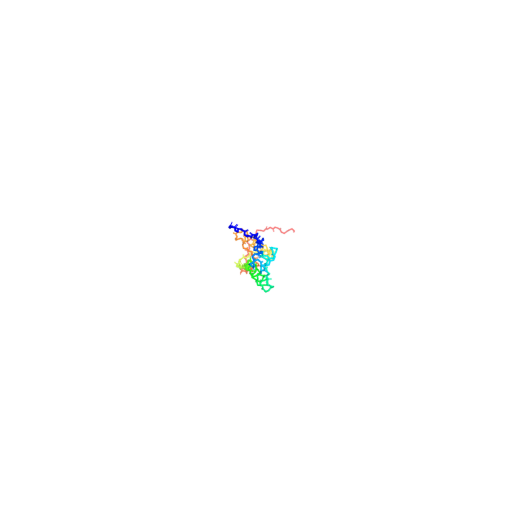
ATOM 612 N N . ASP A 1 82 ? 7.437 8.290 -8.359 1.00 95.31 82 ASP A N 1
ATOM 613 C CA . ASP A 1 82 ? 6.477 9.016 -9.193 1.00 95.31 82 ASP A CA 1
ATOM 614 C C . ASP A 1 82 ? 5.154 8.247 -9.311 1.00 95.31 82 ASP A C 1
ATOM 616 O O . ASP A 1 82 ? 4.078 8.833 -9.210 1.00 95.31 82 ASP A O 1
ATOM 620 N N . VAL A 1 83 ? 5.209 6.920 -9.483 1.00 95.19 83 VAL A N 1
ATOM 621 C CA . VAL A 1 83 ? 4.003 6.084 -9.567 1.00 95.19 83 VAL A CA 1
ATOM 622 C C . VAL A 1 83 ? 3.268 6.035 -8.232 1.00 95.19 83 VAL A C 1
ATOM 624 O O . VAL A 1 83 ? 2.048 6.200 -8.219 1.00 95.19 83 VAL A O 1
ATOM 627 N N . ALA A 1 84 ? 3.975 5.833 -7.116 1.00 92.94 84 ALA A N 1
ATOM 628 C CA . ALA A 1 84 ? 3.348 5.810 -5.797 1.00 92.94 84 ALA A CA 1
ATOM 629 C C . ALA A 1 84 ? 2.644 7.142 -5.493 1.00 92.94 84 ALA A C 1
ATOM 631 O O . ALA A 1 84 ? 1.481 7.151 -5.084 1.00 92.94 84 ALA A O 1
ATOM 632 N N . GLU A 1 85 ? 3.312 8.264 -5.771 1.00 94.69 85 GLU A N 1
ATOM 633 C CA . GLU A 1 85 ? 2.752 9.600 -5.583 1.00 94.69 85 GLU A CA 1
ATOM 634 C C . GLU A 1 85 ? 1.549 9.840 -6.502 1.00 94.69 85 GLU A C 1
ATOM 636 O O . GLU A 1 85 ? 0.485 10.267 -6.047 1.00 94.69 85 GLU A O 1
ATOM 641 N N . ARG A 1 86 ? 1.672 9.517 -7.793 1.00 95.50 86 ARG A N 1
ATOM 642 C CA . ARG A 1 86 ? 0.606 9.763 -8.767 1.00 95.50 86 ARG A CA 1
ATOM 643 C C . ARG A 1 86 ? -0.639 8.923 -8.494 1.00 95.50 86 ARG A C 1
ATOM 645 O O . ARG A 1 86 ? -1.752 9.427 -8.634 1.00 95.50 86 ARG A O 1
ATOM 652 N N . VAL A 1 87 ? -0.474 7.663 -8.092 1.00 94.38 87 VAL A N 1
ATOM 653 C CA . VAL A 1 87 ? -1.596 6.790 -7.718 1.00 94.38 87 VAL A CA 1
ATOM 654 C C . VAL A 1 87 ? -2.282 7.312 -6.460 1.00 94.38 87 VAL A C 1
ATOM 656 O O . VAL A 1 87 ? -3.513 7.386 -6.442 1.00 94.38 87 VAL A O 1
ATOM 659 N N . ALA A 1 88 ? -1.520 7.752 -5.456 1.00 91.12 88 ALA A N 1
ATOM 660 C CA . ALA A 1 88 ? -2.083 8.358 -4.255 1.00 91.12 88 ALA A CA 1
ATOM 661 C C . ALA A 1 88 ? -2.876 9.636 -4.572 1.00 91.12 88 ALA A C 1
ATOM 663 O O . ALA A 1 88 ? -3.997 9.793 -4.092 1.00 91.12 88 ALA A O 1
ATOM 664 N N . GLN A 1 89 ? -2.349 10.509 -5.437 1.00 93.81 89 GLN A N 1
ATOM 665 C CA . GLN A 1 89 ? -3.033 11.737 -5.859 1.00 93.81 89 GLN A CA 1
ATOM 666 C C . GLN A 1 89 ? -4.335 11.464 -6.624 1.00 93.81 89 GLN A C 1
ATOM 668 O O . GLN A 1 89 ? -5.327 12.155 -6.411 1.00 93.81 89 GLN A O 1
ATOM 673 N N . LEU A 1 90 ? -4.342 10.477 -7.526 1.00 94.94 90 LEU A N 1
ATOM 674 C CA . LEU A 1 90 ? -5.491 10.215 -8.400 1.00 94.94 90 LEU A CA 1
ATOM 675 C C . LEU A 1 90 ? -6.578 9.355 -7.751 1.00 94.94 90 LEU A C 1
ATOM 677 O O . LEU A 1 90 ? -7.749 9.502 -8.088 1.00 94.94 90 LEU A O 1
ATOM 681 N N . THR A 1 91 ? -6.202 8.434 -6.864 1.00 90.12 91 THR A N 1
ATOM 682 C CA . THR A 1 91 ? -7.128 7.428 -6.313 1.00 90.12 91 THR A CA 1
ATOM 683 C C . THR A 1 91 ? -7.372 7.579 -4.814 1.00 90.12 91 THR A C 1
ATOM 685 O O . THR A 1 91 ? -8.317 6.995 -4.291 1.00 90.12 91 THR A O 1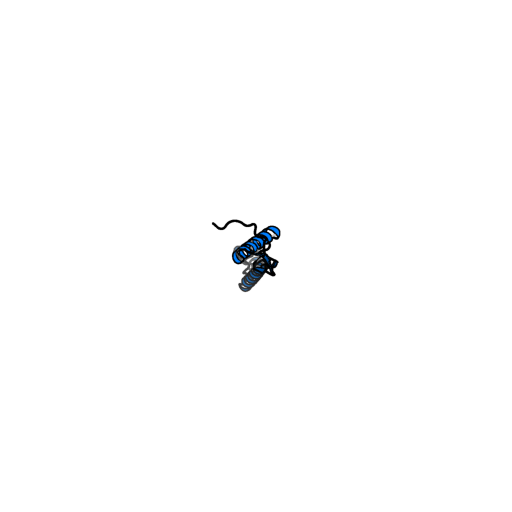
ATOM 688 N N . GLY A 1 92 ? -6.522 8.328 -4.103 1.00 89.62 92 GLY A N 1
ATOM 689 C CA . GLY A 1 92 ? -6.526 8.400 -2.641 1.00 89.62 92 GLY A CA 1
ATOM 690 C C . GLY A 1 92 ? -5.998 7.139 -1.943 1.00 89.62 92 GLY A C 1
ATOM 691 O O . GLY A 1 92 ? -5.968 7.096 -0.713 1.00 89.62 92 GLY A O 1
ATOM 692 N N . LEU A 1 93 ? -5.578 6.113 -2.694 1.00 89.38 93 LEU A N 1
ATOM 693 C CA . LEU A 1 93 ? -5.046 4.867 -2.145 1.00 89.38 93 LEU A CA 1
ATOM 694 C C . LEU A 1 93 ? -3.563 5.007 -1.793 1.00 89.38 93 LEU A C 1
ATOM 696 O O . LEU A 1 93 ? -2.781 5.582 -2.548 1.00 89.38 93 LEU A O 1
ATOM 700 N N . GLN A 1 94 ? -3.166 4.434 -0.658 1.00 85.31 94 GLN A N 1
ATOM 701 C CA . GLN A 1 94 ? -1.764 4.370 -0.253 1.00 85.31 94 GLN A CA 1
ATOM 702 C C . GLN A 1 94 ? -1.093 3.156 -0.905 1.00 85.31 94 GLN A C 1
ATOM 704 O O . GLN A 1 94 ? -1.534 2.019 -0.728 1.00 85.31 94 GLN A O 1
ATOM 709 N N . VAL A 1 95 ? -0.018 3.394 -1.655 1.00 90.00 95 VAL A N 1
ATOM 710 C CA . VAL A 1 95 ? 0.786 2.342 -2.291 1.00 90.00 95 VAL A CA 1
ATOM 711 C C . VAL A 1 95 ? 1.909 1.948 -1.337 1.00 90.00 95 VAL A C 1
ATOM 713 O O . VAL A 1 95 ? 2.736 2.788 -0.992 1.00 90.00 95 VAL A O 1
ATOM 716 N N . GLY A 1 96 ? 1.939 0.691 -0.887 1.00 88.00 96 GLY A N 1
ATOM 717 C CA . GLY A 1 96 ? 2.986 0.223 0.036 1.00 88.00 96 GLY A CA 1
ATOM 718 C C . GLY A 1 96 ? 4.149 -0.488 -0.642 1.00 88.00 96 GLY A C 1
ATOM 719 O O . GLY A 1 96 ? 5.219 -0.580 -0.052 1.00 88.00 96 GLY A O 1
ATOM 720 N N . GLU A 1 97 ? 3.960 -0.977 -1.868 1.00 91.06 97 GLU A N 1
ATOM 721 C CA . GLU A 1 97 ? 5.009 -1.667 -2.615 1.00 91.06 97 GLU A CA 1
ATOM 722 C C . GLU A 1 97 ? 4.839 -1.448 -4.121 1.00 91.06 97 GLU A C 1
ATOM 724 O O . GLU A 1 97 ? 3.739 -1.595 -4.662 1.00 91.06 97 GLU A O 1
ATOM 729 N N . VAL A 1 98 ? 5.944 -1.119 -4.797 1.00 94.62 98 VAL A N 1
ATOM 730 C CA . VAL A 1 98 ? 6.012 -0.988 -6.257 1.00 94.62 98 VAL A CA 1
ATOM 731 C C . VAL A 1 98 ? 7.131 -1.879 -6.787 1.00 94.62 98 VAL A C 1
ATOM 733 O O . VAL A 1 98 ? 8.313 -1.551 -6.685 1.00 94.62 98 VAL A O 1
ATOM 736 N N . THR A 1 99 ? 6.763 -3.007 -7.386 1.00 95.00 99 THR A N 1
ATOM 737 C CA . THR A 1 99 ? 7.700 -3.928 -8.033 1.00 95.00 99 THR A CA 1
ATOM 738 C C . THR A 1 99 ? 7.847 -3.570 -9.510 1.00 95.00 99 THR A C 1
ATOM 740 O O . THR A 1 99 ? 6.873 -3.580 -10.266 1.00 95.00 99 THR A O 1
ATOM 743 N N . LEU A 1 100 ? 9.079 -3.292 -9.937 1.00 95.06 100 LEU A N 1
ATOM 744 C CA . LEU A 1 100 ? 9.424 -3.026 -11.333 1.00 95.06 100 LEU A CA 1
ATOM 745 C C . LEU A 1 100 ? 10.088 -4.251 -11.956 1.00 95.06 100 LEU A C 1
ATOM 747 O O . LEU A 1 100 ? 11.058 -4.784 -11.423 1.00 95.06 100 LEU A O 1
ATOM 751 N N . THR A 1 101 ? 9.602 -4.671 -13.119 1.00 95.62 101 THR A N 1
ATOM 752 C CA . THR A 1 101 ? 10.219 -5.728 -13.923 1.00 95.62 101 THR A CA 1
ATOM 753 C C . THR A 1 101 ? 10.647 -5.161 -15.263 1.00 95.62 101 THR A C 1
ATOM 755 O O . THR A 1 101 ? 9.825 -4.824 -16.117 1.00 95.62 101 THR A O 1
ATOM 758 N N . VAL A 1 102 ? 11.960 -5.064 -15.451 1.00 94.44 102 VAL A N 1
ATOM 759 C CA . VAL A 1 102 ? 12.556 -4.619 -16.710 1.00 94.44 102 VAL A CA 1
ATOM 760 C C . VAL A 1 102 ? 12.667 -5.825 -17.632 1.00 94.44 102 VAL A C 1
ATOM 762 O O . VAL A 1 102 ? 13.507 -6.696 -17.418 1.00 94.44 102 VAL A O 1
ATOM 765 N N . ARG A 1 103 ? 11.803 -5.903 -18.647 1.00 94.50 103 ARG A N 1
ATOM 766 C CA . ARG A 1 103 ? 11.783 -7.053 -19.571 1.00 94.50 103 ARG A CA 1
ATOM 767 C C . ARG A 1 103 ? 12.847 -6.942 -20.664 1.00 94.50 103 ARG A C 1
ATOM 769 O O . ARG A 1 103 ? 13.334 -7.958 -21.152 1.00 94.50 103 ARG A O 1
ATOM 776 N N . ARG A 1 104 ? 13.194 -5.719 -21.075 1.00 88.94 104 ARG A N 1
ATOM 777 C CA . ARG A 1 104 ? 14.181 -5.459 -22.128 1.00 88.94 104 ARG A CA 1
ATOM 778 C C . ARG A 1 104 ? 14.858 -4.112 -21.922 1.00 88.94 104 ARG A C 1
ATOM 780 O O . ARG A 1 104 ? 14.205 -3.124 -21.590 1.00 88.94 104 ARG A O 1
ATOM 787 N N . LEU A 1 105 ? 16.162 -4.077 -22.187 1.00 90.38 105 LEU A N 1
ATOM 788 C CA . LEU A 1 105 ? 16.904 -2.836 -22.364 1.00 90.38 105 LEU A CA 1
ATOM 789 C C . LEU A 1 105 ? 16.919 -2.476 -23.849 1.00 90.38 105 LEU A C 1
ATOM 791 O O . LEU A 1 105 ? 17.409 -3.242 -24.678 1.00 90.38 105 LEU A O 1
ATOM 795 N N . VAL A 1 106 ? 16.335 -1.336 -24.191 1.00 87.81 106 VAL A N 1
ATOM 796 C CA . VAL A 1 106 ? 16.234 -0.844 -25.564 1.00 87.81 106 VAL A CA 1
ATOM 797 C C . VAL A 1 106 ? 17.370 0.137 -25.790 1.00 87.81 106 VAL A C 1
ATOM 799 O O . VAL A 1 106 ? 17.449 1.156 -25.116 1.00 87.81 106 VAL A O 1
ATOM 802 N N . THR A 1 107 ? 18.261 -0.138 -26.736 1.00 84.44 107 THR A N 1
ATOM 803 C CA . THR A 1 107 ? 19.309 0.822 -27.096 1.00 84.44 107 THR A CA 1
ATOM 804 C C . THR A 1 107 ? 18.668 2.101 -27.617 1.00 84.44 107 THR A C 1
ATOM 806 O O . THR A 1 107 ? 18.021 2.093 -28.666 1.00 84.44 107 THR A O 1
ATOM 809 N N . ALA A 1 108 ? 18.842 3.200 -26.890 1.00 71.94 108 ALA A N 1
ATOM 810 C CA . ALA A 1 108 ? 18.488 4.508 -27.402 1.00 71.94 108 ALA A CA 1
ATOM 811 C C . ALA A 1 108 ? 19.451 4.829 -28.550 1.00 71.94 108 ALA A C 1
ATOM 813 O O . ALA A 1 108 ? 20.659 4.621 -28.424 1.00 71.94 108 ALA A O 1
ATOM 814 N N . ALA A 1 109 ? 18.933 5.325 -29.676 1.00 66.50 109 ALA A N 1
ATOM 815 C CA . ALA A 1 109 ? 19.783 5.893 -30.713 1.00 66.50 109 ALA A CA 1
ATOM 816 C C . ALA A 1 109 ? 20.505 7.094 -30.090 1.00 66.50 109 ALA A C 1
ATOM 818 O O . ALA A 1 109 ? 19.906 8.150 -29.887 1.00 66.50 109 ALA A O 1
ATOM 819 N N . THR A 1 110 ? 21.758 6.891 -29.684 1.00 64.19 110 THR A N 1
ATOM 820 C CA . THR A 1 110 ? 22.558 7.884 -28.975 1.00 64.19 110 THR A CA 1
ATOM 821 C C . THR A 1 110 ? 22.588 9.164 -29.795 1.00 64.19 110 THR A C 1
ATOM 823 O O . THR A 1 110 ? 23.248 9.221 -30.835 1.00 64.19 110 THR A O 1
ATOM 826 N N . ASN A 1 111 ? 21.913 10.216 -29.331 1.00 61.09 111 ASN A N 1
ATOM 827 C CA . ASN A 1 111 ? 22.244 11.542 -29.817 1.00 61.09 111 ASN A CA 1
ATOM 828 C C . ASN A 1 111 ? 23.628 11.848 -29.239 1.00 61.09 111 ASN A C 1
ATOM 830 O O . ASN A 1 111 ? 23.795 11.934 -28.023 1.00 61.09 111 ASN A O 1
ATOM 834 N N . ARG A 1 112 ? 24.636 11.840 -30.115 1.00 58.72 112 ARG A N 1
ATOM 835 C CA . ARG A 1 112 ? 26.076 11.865 -29.826 1.00 58.72 112 ARG A CA 1
ATOM 836 C C . ARG A 1 112 ? 26.458 13.170 -29.108 1.00 58.72 112 ARG A C 1
ATOM 838 O O . ARG A 1 112 ? 26.977 14.102 -29.713 1.00 58.72 112 ARG A O 1
ATOM 845 N N . GLY A 1 113 ? 26.172 13.234 -27.810 1.00 57.50 113 GLY A N 1
ATOM 846 C CA . GLY A 1 113 ? 26.537 14.310 -26.896 1.00 57.50 113 GLY A CA 1
ATOM 847 C C . GLY A 1 113 ? 27.910 14.042 -26.292 1.00 57.50 113 GLY A C 1
ATOM 848 O O . GLY A 1 113 ? 28.120 13.032 -25.633 1.00 57.50 113 GLY A O 1
ATOM 849 N N . ARG A 1 114 ? 28.851 14.937 -26.593 1.00 53.66 114 ARG A N 1
ATOM 850 C CA . ARG A 1 114 ? 30.270 14.922 -26.212 1.00 53.66 114 ARG A CA 1
ATOM 851 C C . ARG A 1 114 ? 30.496 14.637 -24.720 1.00 53.66 114 ARG A C 1
ATOM 853 O O . ARG A 1 1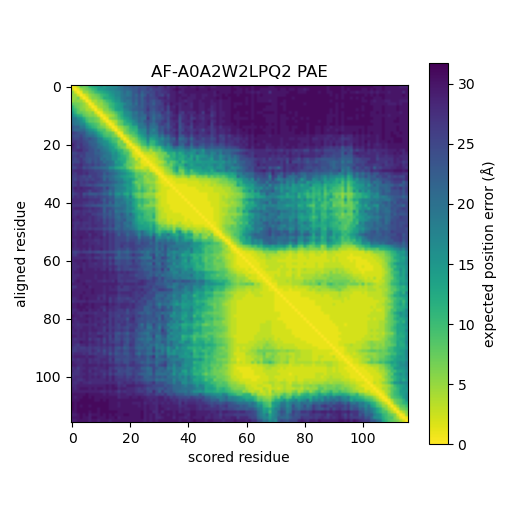14 ? 29.928 15.318 -23.874 1.00 53.66 114 ARG A O 1
ATOM 860 N N . VAL A 1 115 ? 31.413 13.714 -24.438 1.00 49.09 115 VAL A N 1
ATOM 861 C CA . VAL A 1 115 ? 32.062 13.559 -23.128 1.00 49.09 115 VAL A CA 1
ATOM 862 C C . VAL A 1 115 ? 33.026 14.742 -22.945 1.00 49.09 115 VAL A C 1
ATOM 864 O O . VAL A 1 115 ? 33.827 15.010 -23.844 1.00 49.09 115 VAL A O 1
ATOM 867 N N . ARG A 1 116 ? 32.902 15.478 -21.837 1.00 48.69 116 ARG A N 1
ATOM 868 C CA . ARG A 1 116 ? 33.903 16.425 -21.324 1.00 48.69 116 ARG A CA 1
ATOM 869 C C . ARG A 1 116 ? 34.476 15.870 -20.034 1.00 48.69 116 ARG A 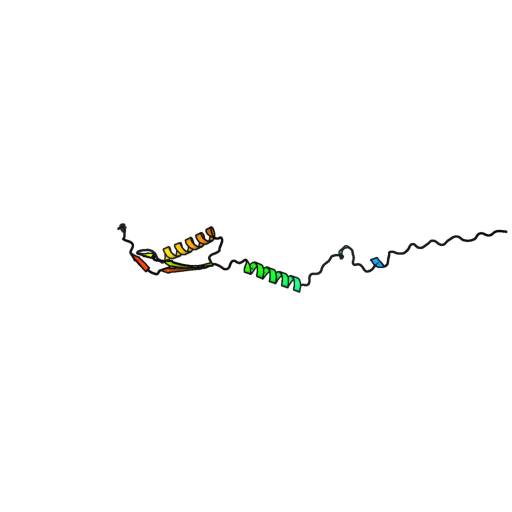C 1
ATOM 871 O O . ARG A 1 116 ? 33.687 15.228 -19.306 1.00 48.69 116 ARG A O 1
#

Sol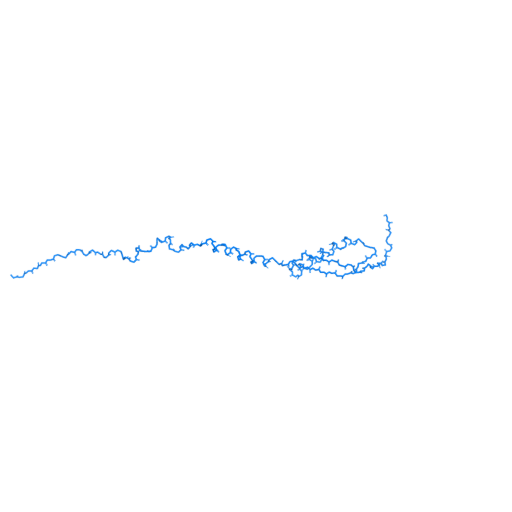vent-accessible surface area (backbone atoms only — not comparable to full-atom values): 7609 Å² total; per-residue (Å²): 138,87,88,86,84,83,85,83,79,83,78,77,72,83,69,82,63,80,80,61,79,79,58,71,56,80,89,52,61,83,70,77,84,79,55,67,70,55,55,53,50,52,51,54,50,52,51,52,56,53,56,68,65,50,67,76,56,42,75,44,81,46,79,44,71,42,64,32,93,61,64,60,70,64,51,51,55,50,50,44,51,53,50,40,51,50,46,27,73,76,70,70,47,60,58,70,44,69,49,79,42,76,81,43,77,42,73,54,83,72,77,88,70,80,89,128

Radius of gyration: 42.19 Å; Cα contacts (8 Å, |Δi|>4): 76; chains: 1; bounding box: 116×24×110 Å

Sequence (116 aa):
MKTRPGSPPHGKGPGPSARAAGLPPPAERGATVIPDRVVARIAAQAARTVQSRRTDPVRLHLTMDLPYPTDIPHVCERIQRDVAERVAQLTGLQVGEVTLTVRRLVTAATNRGRVR

Secondary structure (DSSP, 8-state):
------PPPP--PPPS-TTSTTS--TTTTT--PPPHHHHHHHHHHHHHHHHHHS-PPEEEEEEEEEEESS-HHHHHHHHHHHHHHHHHHHH-PPEEEEEEEEEEEEE-----PPP-

Foldseek 3Di:
DDDDDDDDDDPDPDDDPPVVVPDDDPVCVVDDDDDVVNVVVVVVVVVVVVVPVPQDADAAEDEDAAEPPDPVVVVVVVCFVVVQVVCCVPPVGHHPYYHYHHPYYHYDPDPPDDDD

pLDDT: mean 78.64, std 17.09, range [40.25, 97.38]